Protein AF-A0A352S5P5-F1 (afdb_monomer)

Sequence (95 aa):
ACMLGGLAHKWNWRQRRQAEGKDATRPNMVTGGNVQIVWKKFLRYFDVEPRIVPLKPGNYCLTAEDLDKYVDENTICVVAIAGQTFTGEDDDIQG

Nearest PDB structures (foldseek):
  7x51-assembly1_D  TM=9.697E-01  e=8.257E-10  Bacteroides thetaiotaomicron VPI-5482
  7x4l-assembly1_E  TM=9.707E-01  e=1.416E-09  Bacteroides thetaiotaomicron VPI-5482
  7x4l-assembly1_A  TM=9.703E-01  e=1.416E-09  Bacteroides thetaiotaomicron VPI-5482
  7x4l-assembly1_C  TM=9.702E-01  e=1.620E-09  Bacteroides thetaiotaomicron VPI-5482
  7x4l-assembly1_F  TM=9.709E-01  e=2.270E-09  Bacteroides thetaiotaomicron VPI-5482

Mean predicted aligned error: 3.51 Å

Secondary structure (DSSP, 8-state)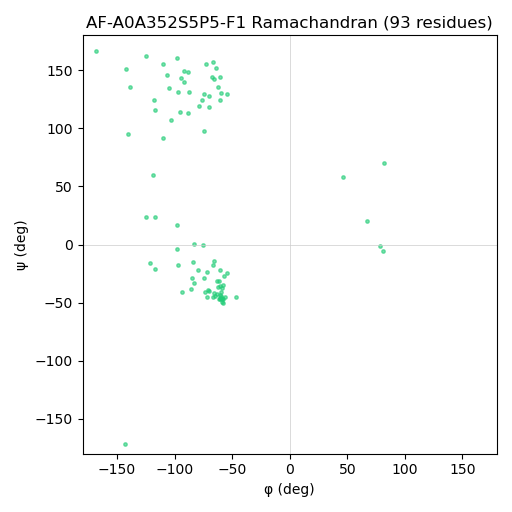:
-HHHHHHHHHHHHHHHHHHTT---S--EEEEETT--HHHHHHHHHTT-EEEEEPPBTTB-S--HHHHTTT--TTEEEEE--SS-TTT-PPP----

Radius of gyration: 13.65 Å; Cα contacts (8 Å, |Δi|>4): 133; chains: 1; bounding box: 32×24×36 Å

Structure (mmCIF, N/CA/C/O backbone):
data_AF-A0A352S5P5-F1
#
_entry.id   AF-A0A352S5P5-F1
#
loop_
_atom_site.group_PDB
_atom_site.id
_atom_site.type_symbol
_atom_site.label_atom_id
_atom_site.label_alt_id
_atom_site.label_comp_id
_atom_site.label_asym_id
_atom_site.label_entity_id
_atom_site.label_seq_id
_atom_site.pdbx_PDB_ins_code
_atom_site.Cartn_x
_atom_site.Cartn_y
_atom_site.Cartn_z
_atom_site.occupancy
_atom_site.B_iso_or_equiv
_atom_site.auth_seq_id
_atom_site.auth_comp_id
_atom_site.auth_asym_id
_atom_site.auth_atom_id
_atom_site.pdbx_PDB_model_num
ATOM 1 N N . ALA A 1 1 ? 7.169 12.012 0.884 1.00 82.25 1 ALA A N 1
ATOM 2 C CA . ALA A 1 1 ? 5.711 12.097 0.660 1.00 82.25 1 ALA A CA 1
ATOM 3 C C . ALA A 1 1 ? 5.009 10.742 0.824 1.00 82.25 1 ALA A C 1
ATOM 5 O O . ALA A 1 1 ? 4.107 10.670 1.647 1.00 82.25 1 ALA A O 1
ATOM 6 N N . CYS A 1 2 ? 5.443 9.666 0.145 1.00 92.19 2 CYS A N 1
ATOM 7 C CA . CYS A 1 2 ? 4.748 8.360 0.118 1.00 92.19 2 CYS A CA 1
ATOM 8 C C . CYS A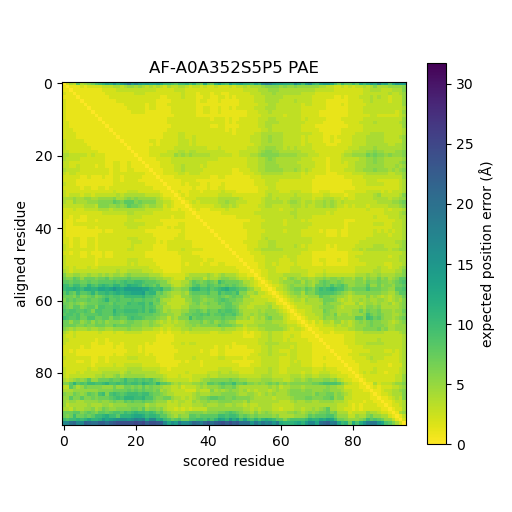 1 2 ? 4.295 7.824 1.487 1.00 92.19 2 CYS A C 1
ATOM 10 O O . CYS A 1 2 ? 3.155 7.403 1.636 1.00 92.19 2 CYS A O 1
ATOM 12 N N . MET A 1 3 ? 5.160 7.895 2.505 1.00 96.00 3 MET A N 1
ATOM 13 C CA . MET A 1 3 ? 4.843 7.371 3.840 1.00 96.00 3 MET A CA 1
ATOM 14 C C . MET A 1 3 ? 3.651 8.074 4.505 1.00 96.00 3 MET A C 1
ATOM 16 O O . MET A 1 3 ? 2.861 7.414 5.173 1.00 96.00 3 MET A O 1
ATOM 20 N N . LEU A 1 4 ? 3.490 9.387 4.303 1.00 97.56 4 LEU A N 1
ATOM 21 C CA . LEU A 1 4 ? 2.346 10.129 4.845 1.00 97.56 4 LEU A CA 1
ATOM 22 C C . LEU A 1 4 ? 1.047 9.737 4.132 1.00 97.56 4 LEU A C 1
ATOM 24 O O . LEU A 1 4 ? 0.033 9.536 4.793 1.00 97.56 4 LEU A O 1
ATOM 28 N N . GLY A 1 5 ? 1.094 9.547 2.808 1.00 97.44 5 GLY A N 1
ATOM 29 C CA . GLY A 1 5 ? -0.039 9.019 2.042 1.00 97.44 5 GLY A CA 1
ATOM 30 C C . GLY A 1 5 ? -0.438 7.613 2.499 1.00 97.44 5 GLY A C 1
ATOM 31 O O . GLY A 1 5 ? -1.604 7.362 2.791 1.00 97.44 5 GLY A O 1
ATOM 32 N N . GLY A 1 6 ? 0.537 6.715 2.670 1.00 97.38 6 GLY A N 1
ATOM 33 C CA . GLY A 1 6 ? 0.292 5.369 3.193 1.00 97.38 6 GLY A CA 1
ATOM 34 C C . GLY A 1 6 ? -0.316 5.373 4.601 1.00 97.38 6 GLY A C 1
ATOM 35 O O . GLY A 1 6 ? -1.248 4.616 4.874 1.00 97.38 6 GLY A O 1
ATOM 36 N N . LEU A 1 7 ? 0.153 6.256 5.493 1.00 98.31 7 LEU A N 1
ATOM 37 C CA . LEU A 1 7 ? -0.435 6.422 6.825 1.00 98.31 7 LEU A CA 1
ATOM 38 C C . LEU A 1 7 ? -1.884 6.909 6.749 1.00 98.31 7 LEU A C 1
ATOM 40 O O . LEU A 1 7 ? -2.729 6.372 7.463 1.00 98.31 7 LEU A O 1
ATOM 44 N N . ALA A 1 8 ? -2.188 7.874 5.878 1.00 98.38 8 ALA A N 1
ATOM 45 C CA . ALA A 1 8 ? -3.555 8.349 5.682 1.00 98.38 8 ALA A CA 1
ATOM 46 C C . ALA A 1 8 ? -4.493 7.205 5.252 1.00 98.38 8 ALA A C 1
ATOM 48 O O . ALA A 1 8 ? -5.541 7.009 5.868 1.00 98.38 8 ALA A O 1
ATOM 49 N N . HIS A 1 9 ? -4.082 6.379 4.282 1.00 98.38 9 HIS A N 1
ATOM 50 C CA . HIS A 1 9 ? -4.843 5.188 3.881 1.00 98.38 9 HIS A CA 1
ATOM 51 C C . HIS A 1 9 ? -5.023 4.190 5.031 1.00 98.38 9 HIS A C 1
ATOM 53 O O . HIS A 1 9 ? -6.142 3.734 5.273 1.00 98.38 9 HIS A O 1
ATOM 59 N N . LYS A 1 10 ? -3.956 3.894 5.787 1.00 98.38 10 LYS A N 1
ATOM 60 C CA . LYS A 1 10 ? -4.011 2.976 6.937 1.00 98.38 10 LYS A CA 1
ATOM 61 C C . LYS A 1 10 ? -5.016 3.445 7.992 1.00 98.38 10 LYS A C 1
ATOM 63 O O . LYS A 1 10 ? -5.811 2.644 8.484 1.00 98.38 10 LYS A O 1
ATOM 68 N N . TRP A 1 11 ? -4.990 4.729 8.346 1.00 98.38 11 TRP A N 1
ATOM 69 C CA . TRP A 1 11 ? -5.883 5.288 9.362 1.00 98.38 11 TRP A CA 1
ATOM 70 C C . TRP A 1 11 ? -7.332 5.382 8.888 1.00 98.38 11 TRP A C 1
ATOM 72 O O . TRP A 1 11 ? -8.236 5.069 9.662 1.00 98.38 11 TRP A O 1
ATOM 82 N N . ASN A 1 12 ? -7.571 5.747 7.628 1.00 98.38 12 ASN A N 1
ATOM 83 C CA . ASN A 1 12 ? -8.920 5.781 7.059 1.00 98.38 12 ASN A CA 1
ATOM 84 C C . ASN A 1 12 ? -9.538 4.377 6.988 1.00 98.38 12 ASN A C 1
ATOM 86 O O . ASN A 1 12 ? -10.679 4.184 7.409 1.00 98.38 12 ASN A O 1
ATOM 90 N N . TRP A 1 13 ? -8.771 3.380 6.533 1.00 98.56 13 TRP A N 1
ATOM 91 C CA . TRP A 1 13 ? -9.201 1.980 6.539 1.00 98.56 13 TRP A CA 1
ATOM 92 C C . TRP A 1 13 ? -9.530 1.496 7.957 1.00 98.56 13 TRP A C 1
ATOM 94 O O . TRP A 1 13 ? -10.593 0.917 8.177 1.00 98.56 13 TRP A O 1
ATOM 104 N N . ARG A 1 14 ? -8.660 1.784 8.935 1.00 98.50 14 ARG A N 1
ATOM 105 C CA . ARG A 1 14 ? -8.857 1.367 10.330 1.00 98.50 14 ARG A CA 1
ATOM 106 C C . ARG A 1 14 ? -10.135 1.956 10.925 1.00 98.50 14 ARG A C 1
ATOM 108 O O . ARG A 1 14 ? -10.907 1.213 11.521 1.00 98.50 14 ARG A O 1
ATOM 115 N N . GLN A 1 15 ? -10.370 3.255 10.736 1.00 98.50 15 GLN A N 1
ATOM 116 C CA . GLN A 1 15 ? -11.584 3.923 11.217 1.00 98.50 15 GLN A CA 1
ATOM 117 C C . GLN A 1 15 ? -12.845 3.307 10.603 1.00 98.50 15 GLN A C 1
ATOM 119 O O . GLN A 1 15 ? -13.787 3.002 11.330 1.00 98.50 15 GLN A O 1
ATOM 124 N N . ARG A 1 16 ? -12.840 3.044 9.288 1.00 98.31 16 ARG A N 1
ATOM 125 C CA . ARG A 1 16 ? -13.953 2.371 8.603 1.00 98.31 16 ARG A CA 1
ATOM 126 C C . ARG A 1 16 ? -14.224 0.981 9.187 1.00 98.31 16 ARG A C 1
ATOM 128 O O . ARG A 1 16 ? -15.357 0.678 9.540 1.00 98.31 16 ARG A O 1
ATOM 135 N N . ARG A 1 17 ? -13.186 0.154 9.350 1.00 98.25 17 ARG A N 1
ATOM 136 C CA . ARG A 1 17 ? -13.313 -1.200 9.923 1.00 98.25 17 ARG A CA 1
ATOM 137 C C . ARG A 1 17 ? -13.861 -1.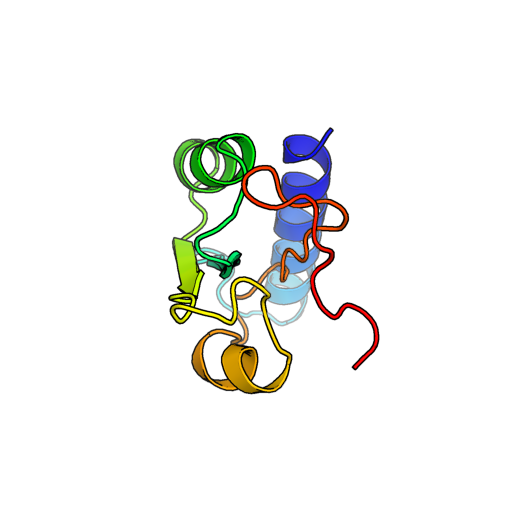173 11.348 1.00 98.25 17 ARG A C 1
ATOM 139 O O . ARG A 1 17 ? -14.752 -1.954 11.662 1.00 98.25 17 ARG A O 1
ATOM 146 N N . GLN A 1 18 ? -13.372 -0.255 12.181 1.00 98.19 18 GLN A N 1
ATOM 147 C CA . GLN A 1 18 ? -13.835 -0.087 13.560 1.00 98.19 18 GLN A CA 1
ATOM 148 C C . GLN A 1 18 ? -15.293 0.379 13.631 1.00 98.19 18 GLN A C 1
ATOM 150 O O . GLN A 1 18 ? -16.051 -0.150 14.439 1.00 98.19 18 GLN A O 1
ATOM 155 N N . ALA A 1 19 ? -15.705 1.312 12.767 1.00 98.38 19 ALA A N 1
ATOM 156 C CA . ALA A 1 19 ? -17.097 1.757 12.679 1.00 98.38 19 ALA A CA 1
ATOM 157 C C . ALA A 1 19 ? -18.051 0.624 12.256 1.00 98.38 19 ALA A C 1
ATOM 159 O O . ALA A 1 19 ? -19.192 0.574 12.703 1.00 98.38 19 ALA A O 1
ATOM 160 N N . GLU A 1 20 ? -17.569 -0.316 11.440 1.00 97.94 20 GLU A N 1
ATOM 161 C CA . GLU A 1 20 ? -18.298 -1.524 11.034 1.00 97.94 20 GLU A CA 1
ATOM 162 C C . GLU A 1 20 ? -18.205 -2.674 12.060 1.00 97.94 20 GLU A C 1
ATOM 164 O O . GLU A 1 20 ? -18.739 -3.755 11.811 1.00 97.94 20 GLU A O 1
ATOM 169 N N . GLY A 1 21 ? -17.505 -2.489 13.187 1.00 98.19 21 GLY A N 1
ATOM 170 C CA . GLY A 1 21 ? -17.290 -3.536 14.194 1.00 98.19 21 GLY A CA 1
ATOM 171 C C . GLY A 1 21 ? -16.416 -4.704 13.715 1.00 98.19 21 GLY A C 1
ATOM 172 O O . GLY A 1 21 ? -16.485 -5.795 14.280 1.00 98.19 21 GLY A O 1
ATOM 173 N N . LYS A 1 22 ? -15.612 -4.506 12.665 1.00 97.88 22 LYS A N 1
ATOM 174 C CA . LYS A 1 22 ? -14.753 -5.532 12.057 1.00 97.88 22 LYS A CA 1
ATOM 175 C C . LYS A 1 22 ? -13.313 -5.441 12.565 1.00 97.88 22 LYS A C 1
ATOM 177 O O . LYS A 1 22 ? -12.860 -4.394 13.027 1.00 97.88 22 LYS A O 1
ATOM 182 N N . ASP A 1 23 ? -12.559 -6.531 12.410 1.00 97.81 23 ASP A N 1
ATOM 183 C CA . ASP A 1 23 ? -11.130 -6.558 12.741 1.00 97.81 23 ASP A CA 1
ATOM 184 C C . ASP A 1 23 ? -10.344 -5.516 11.924 1.00 97.81 23 ASP A C 1
ATOM 186 O O . ASP A 1 23 ? -10.474 -5.444 10.702 1.00 97.81 23 ASP A O 1
ATOM 190 N N . ALA A 1 24 ? -9.519 -4.717 12.601 1.00 97.56 24 ALA A N 1
ATOM 191 C CA . ALA A 1 24 ? -8.720 -3.637 12.018 1.00 97.56 24 ALA A CA 1
ATOM 192 C C . ALA A 1 24 ? -7.216 -3.781 12.329 1.00 97.56 24 ALA A C 1
ATOM 194 O O . ALA A 1 24 ? -6.469 -2.791 12.350 1.00 97.56 24 ALA A O 1
ATOM 195 N N . THR A 1 25 ? -6.771 -5.008 12.622 1.00 97.62 25 THR A N 1
ATOM 196 C CA . THR A 1 25 ? -5.396 -5.303 13.052 1.00 97.62 25 THR A CA 1
ATOM 197 C C . THR A 1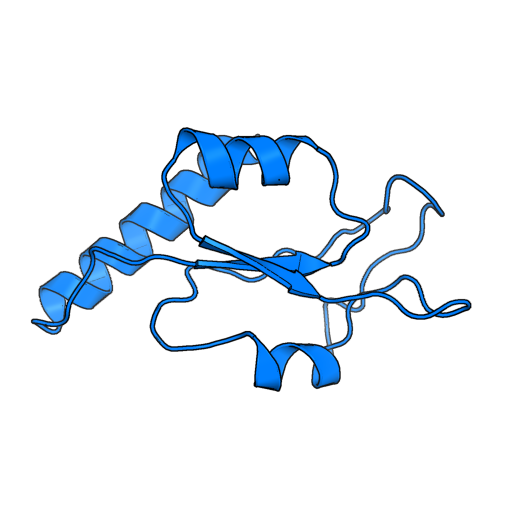 25 ? -4.475 -5.767 11.923 1.00 97.62 25 THR A C 1
ATOM 199 O O . THR A 1 25 ? -3.260 -5.654 12.069 1.00 97.62 25 THR A O 1
ATOM 202 N N . ARG A 1 26 ? -5.022 -6.211 10.782 1.00 97.88 26 ARG A N 1
ATOM 203 C CA . ARG A 1 26 ? -4.262 -6.855 9.693 1.00 97.88 26 ARG A CA 1
ATOM 204 C C . ARG A 1 26 ? -4.313 -6.103 8.351 1.00 97.88 26 ARG A C 1
ATOM 206 O O . ARG A 1 26 ? -4.792 -6.670 7.377 1.00 97.88 26 ARG A O 1
ATOM 213 N N . PRO A 1 27 ? -3.858 -4.841 8.258 1.00 98.56 27 PRO A N 1
ATOM 214 C CA . PRO A 1 27 ? -3.861 -4.112 6.990 1.00 98.56 27 PRO A CA 1
ATOM 215 C C . PRO A 1 27 ? -2.878 -4.721 5.979 1.00 98.56 27 PRO A C 1
ATOM 217 O O . PRO A 1 27 ? -1.764 -5.096 6.350 1.00 98.56 27 PRO A O 1
ATOM 220 N N . ASN A 1 28 ? -3.241 -4.710 4.696 1.00 98.56 28 ASN A N 1
ATOM 221 C CA . ASN A 1 28 ? -2.333 -5.001 3.583 1.00 98.56 28 ASN A CA 1
ATOM 222 C C . ASN A 1 28 ? -2.320 -3.863 2.549 1.00 98.56 28 ASN A C 1
ATOM 224 O O . ASN A 1 28 ? -3.208 -3.010 2.533 1.00 98.56 28 ASN A O 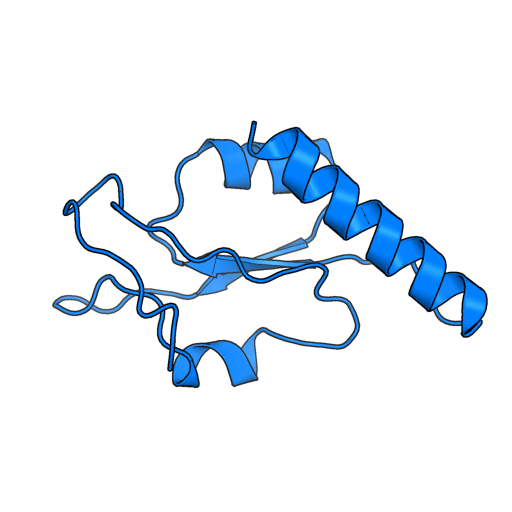1
ATOM 228 N N . MET A 1 29 ? -1.297 -3.837 1.698 1.00 98.19 29 MET A N 1
ATOM 229 C CA . MET A 1 29 ? -1.196 -2.912 0.565 1.00 98.19 29 MET A CA 1
ATOM 230 C C . MET A 1 29 ? -0.644 -3.657 -0.649 1.00 98.19 29 MET A C 1
ATOM 232 O O . MET A 1 29 ? 0.329 -4.410 -0.533 1.00 98.19 29 MET A O 1
ATOM 236 N N . VAL A 1 30 ? -1.268 -3.417 -1.803 1.00 96.81 30 VAL A N 1
ATOM 237 C CA . VAL A 1 30 ? -0.927 -4.068 -3.072 1.00 96.81 30 VAL A CA 1
ATOM 238 C C . VAL A 1 30 ? -0.009 -3.166 -3.892 1.00 96.81 30 VAL A C 1
ATOM 240 O O . VAL A 1 30 ? -0.283 -1.977 -4.057 1.00 96.81 30 VAL A O 1
ATOM 243 N N . THR A 1 31 ? 1.089 -3.725 -4.401 1.00 95.19 31 THR A N 1
ATOM 244 C CA . THR A 1 31 ? 2.082 -3.010 -5.220 1.00 95.19 31 THR A CA 1
ATOM 245 C C . THR A 1 31 ? 2.612 -3.908 -6.336 1.00 95.19 31 THR A C 1
ATOM 247 O O . THR A 1 31 ? 2.768 -5.109 -6.116 1.00 95.19 31 THR A O 1
ATOM 250 N N . GLY A 1 32 ? 3.021 -3.342 -7.472 1.00 92.31 32 GLY A N 1
ATOM 251 C CA . GLY A 1 32 ? 3.839 -4.061 -8.454 1.00 92.31 32 GLY A CA 1
ATOM 252 C C . GLY A 1 32 ? 5.249 -4.391 -7.936 1.00 92.31 32 GLY A C 1
ATOM 253 O O . GLY A 1 32 ? 5.785 -3.742 -7.031 1.00 92.31 32 GLY A O 1
ATOM 254 N N . GLY A 1 33 ? 5.890 -5.408 -8.519 1.00 89.12 33 GLY A N 1
ATOM 255 C CA . GLY A 1 33 ? 7.289 -5.757 -8.225 1.00 89.12 33 GLY A CA 1
ATOM 256 C C . GLY A 1 33 ? 8.302 -4.642 -8.538 1.00 89.12 33 GLY A C 1
ATOM 257 O O . GLY A 1 33 ? 9.383 -4.610 -7.943 1.00 89.12 33 GLY A O 1
ATOM 258 N N . ASN A 1 34 ? 7.926 -3.705 -9.410 1.00 87.06 34 ASN A N 1
ATOM 259 C CA . ASN A 1 34 ? 8.668 -2.510 -9.824 1.00 87.06 34 ASN A CA 1
ATOM 260 C C . ASN A 1 34 ? 8.669 -1.376 -8.781 1.00 87.06 34 ASN A C 1
ATOM 262 O O . ASN A 1 34 ? 9.278 -0.329 -9.005 1.00 87.06 34 ASN A O 1
ATOM 266 N N . VAL A 1 35 ? 8.013 -1.560 -7.632 1.00 91.44 35 VAL A N 1
ATOM 267 C CA . VAL A 1 35 ? 7.835 -0.487 -6.658 1.00 91.44 35 VAL A CA 1
ATOM 268 C C . VAL A 1 35 ? 9.142 0.053 -6.069 1.00 91.44 35 VAL A C 1
ATOM 270 O O . VAL A 1 35 ? 10.030 -0.692 -5.637 1.00 91.44 35 VAL A O 1
ATOM 273 N N . GLN A 1 36 ? 9.237 1.385 -5.985 1.00 94.44 36 GLN A N 1
ATOM 274 C CA . GLN A 1 36 ? 10.366 2.078 -5.364 1.00 94.44 36 GLN A CA 1
ATOM 275 C C . GLN A 1 36 ? 10.504 1.689 -3.878 1.00 94.44 36 GLN A C 1
ATOM 277 O O . GLN A 1 36 ? 9.519 1.483 -3.161 1.00 94.44 36 GLN A O 1
ATOM 282 N N . ILE A 1 37 ? 11.747 1.599 -3.390 1.00 95.31 37 ILE A N 1
ATOM 283 C CA . ILE A 1 37 ? 12.095 1.044 -2.067 1.00 95.31 37 ILE A CA 1
ATOM 284 C C . ILE A 1 37 ? 11.363 1.689 -0.872 1.00 95.31 37 ILE A C 1
ATOM 286 O O . ILE A 1 37 ? 11.205 1.051 0.168 1.00 95.31 37 ILE A O 1
ATOM 290 N N . VAL A 1 38 ? 10.897 2.934 -0.993 1.00 96.44 38 VAL A N 1
ATOM 291 C CA . VAL A 1 38 ? 10.143 3.664 0.035 1.00 96.44 38 VAL A CA 1
ATOM 292 C C . VAL A 1 38 ? 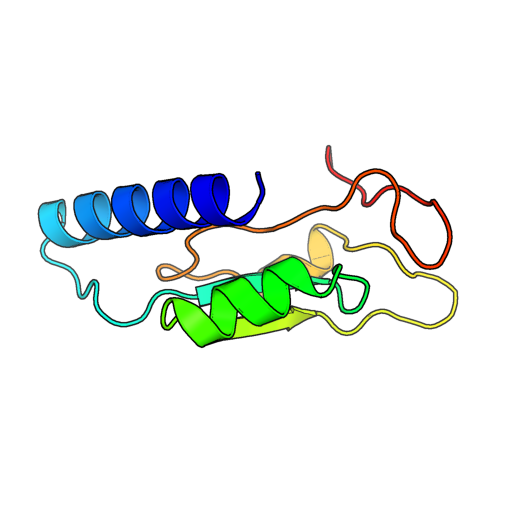8.875 2.923 0.443 1.00 96.44 38 VAL A C 1
ATOM 294 O O . VAL A 1 38 ? 8.538 2.923 1.624 1.00 96.44 38 VAL A O 1
ATOM 297 N N . TRP A 1 39 ? 8.215 2.236 -0.489 1.00 96.50 39 TRP A N 1
ATOM 298 C CA . TRP A 1 39 ? 7.009 1.471 -0.193 1.00 96.50 39 TRP A CA 1
ATOM 299 C C . TRP A 1 39 ? 7.345 0.194 0.573 1.00 96.50 39 TRP A C 1
ATOM 301 O O . TRP A 1 39 ? 6.725 -0.080 1.591 1.00 96.50 39 TRP A O 1
ATOM 311 N N . LYS A 1 40 ? 8.428 -0.507 0.217 1.00 94.88 40 LYS A N 1
ATOM 312 C CA . LYS A 1 40 ? 8.930 -1.647 1.012 1.00 94.88 40 LYS A CA 1
ATOM 313 C C . LYS A 1 40 ? 9.315 -1.229 2.437 1.00 94.88 40 LYS A C 1
ATOM 315 O O . LYS A 1 40 ? 9.090 -1.982 3.383 1.00 94.88 40 LYS A O 1
ATOM 320 N N . LYS A 1 41 ? 9.866 -0.019 2.606 1.00 97.69 41 LYS A N 1
ATOM 321 C CA . LYS A 1 41 ? 10.123 0.575 3.929 1.00 97.69 41 LYS A CA 1
ATOM 322 C C . LYS A 1 41 ? 8.822 0.879 4.669 1.00 97.69 41 LYS A C 1
ATOM 324 O O . LYS A 1 41 ? 8.724 0.537 5.838 1.00 97.69 41 LYS A O 1
ATOM 329 N N . PHE A 1 42 ? 7.828 1.466 4.002 1.00 98.31 42 PHE A N 1
ATOM 330 C CA . PHE A 1 42 ? 6.519 1.733 4.598 1.00 98.31 42 PHE A CA 1
ATOM 331 C C . PHE A 1 42 ? 5.857 0.447 5.117 1.00 98.31 42 PHE A C 1
ATOM 333 O O . PHE A 1 42 ? 5.484 0.389 6.285 1.00 98.31 42 PHE A O 1
ATOM 340 N N . LEU A 1 43 ? 5.796 -0.595 4.281 1.00 97.62 43 LEU A N 1
ATOM 341 C CA . LEU A 1 43 ? 5.204 -1.894 4.624 1.00 97.62 43 LEU A CA 1
ATOM 342 C C . LEU A 1 43 ? 5.857 -2.490 5.879 1.00 97.62 43 LEU A C 1
ATOM 344 O O . LEU A 1 43 ? 5.172 -2.914 6.805 1.00 97.62 43 LEU A O 1
ATOM 348 N N . ARG A 1 44 ? 7.195 -2.439 5.946 1.00 97.50 44 ARG A N 1
ATOM 349 C CA . ARG A 1 44 ? 7.964 -2.943 7.090 1.00 97.50 44 ARG A CA 1
ATOM 350 C C . ARG A 1 44 ? 7.839 -2.078 8.347 1.00 97.50 44 ARG A C 1
ATOM 352 O O . ARG A 1 44 ? 7.737 -2.629 9.431 1.00 97.50 44 ARG A O 1
ATOM 359 N N . TYR A 1 45 ? 7.935 -0.755 8.237 1.00 98.00 45 TYR A N 1
ATOM 360 C CA . TYR A 1 45 ? 8.010 0.128 9.412 1.00 98.00 45 TYR A CA 1
ATOM 361 C C . TYR A 1 45 ? 6.654 0.393 10.055 1.00 98.00 45 TYR A C 1
ATOM 363 O O . TYR A 1 45 ? 6.601 0.780 11.218 1.00 98.00 45 TYR A O 1
ATOM 371 N N . PHE A 1 46 ? 5.573 0.217 9.300 1.00 97.88 46 PHE A N 1
ATOM 372 C CA . PHE A 1 46 ? 4.223 0.492 9.765 1.00 97.88 46 PHE A CA 1
ATOM 373 C C . PHE A 1 46 ? 3.352 -0.761 9.797 1.00 97.88 46 PHE A C 1
ATOM 375 O O . PHE A 1 46 ? 2.138 -0.609 9.728 1.00 97.88 46 PHE A O 1
ATOM 382 N N . ASP A 1 47 ? 3.920 -1.965 9.899 1.00 97.69 47 ASP A N 1
ATOM 383 C CA . ASP A 1 47 ? 3.175 -3.227 10.040 1.00 97.69 47 ASP A CA 1
ATOM 384 C C . ASP A 1 47 ? 2.004 -3.342 9.048 1.00 97.69 47 ASP A C 1
ATOM 386 O O . ASP A 1 47 ? 0.835 -3.421 9.436 1.00 97.69 47 ASP A O 1
ATOM 390 N N . VAL A 1 48 ? 2.315 -3.249 7.754 1.00 98.50 48 VAL A N 1
ATOM 391 C CA . VAL A 1 48 ? 1.356 -3.463 6.664 1.00 98.50 48 VAL A CA 1
ATOM 392 C C . VAL A 1 48 ? 1.841 -4.646 5.841 1.00 98.50 48 VAL A C 1
ATOM 394 O O . VAL A 1 48 ? 2.973 -4.651 5.357 1.00 98.50 48 VAL A O 1
ATOM 397 N N . GLU A 1 49 ? 0.986 -5.655 5.688 1.00 98.38 49 GLU A N 1
ATOM 398 C CA . GLU A 1 49 ? 1.304 -6.864 4.933 1.00 98.38 49 GLU A CA 1
ATOM 399 C C . GLU A 1 49 ? 1.619 -6.505 3.466 1.00 98.38 49 GLU A C 1
ATOM 401 O O . GLU A 1 49 ? 0.799 -5.862 2.796 1.00 98.38 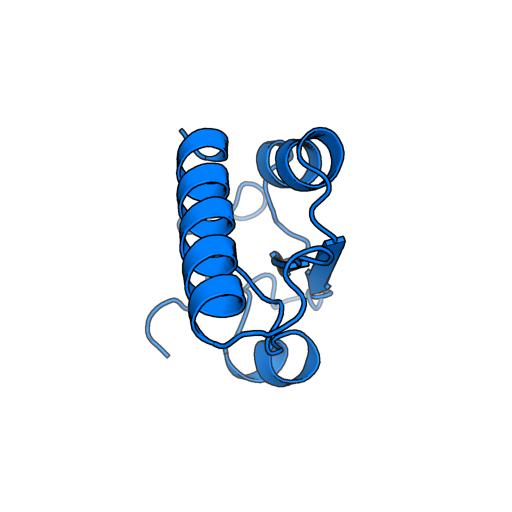49 GLU A O 1
ATOM 406 N N . PRO A 1 50 ? 2.800 -6.892 2.950 1.00 97.50 50 PRO A N 1
ATOM 407 C CA . PRO A 1 50 ? 3.179 -6.622 1.573 1.00 97.50 50 PRO A CA 1
ATOM 408 C C . PRO A 1 50 ? 2.498 -7.607 0.613 1.00 97.50 50 PRO A C 1
ATOM 410 O O . PRO A 1 50 ? 2.783 -8.803 0.653 1.00 97.50 50 PRO A O 1
ATOM 413 N N . ARG A 1 51 ? 1.679 -7.105 -0.317 1.00 96.69 51 ARG A N 1
ATOM 414 C CA . ARG A 1 51 ? 1.133 -7.895 -1.433 1.00 96.69 51 ARG A CA 1
ATOM 415 C C . ARG A 1 51 ? 1.763 -7.454 -2.744 1.00 96.69 51 ARG A C 1
ATOM 417 O O . ARG A 1 51 ? 1.322 -6.503 -3.381 1.00 96.69 51 ARG A O 1
ATOM 424 N N . ILE A 1 52 ? 2.856 -8.123 -3.101 1.00 93.50 52 ILE A N 1
ATOM 425 C CA . ILE A 1 52 ? 3.674 -7.762 -4.260 1.00 93.50 52 ILE A CA 1
ATOM 426 C C . ILE A 1 52 ? 3.243 -8.601 -5.461 1.00 93.50 52 ILE A C 1
ATOM 428 O O . ILE A 1 52 ? 3.434 -9.818 -5.469 1.00 93.50 52 ILE A O 1
ATOM 432 N N . VAL A 1 53 ? 2.693 -7.940 -6.475 1.00 92.12 53 VAL A N 1
ATOM 433 C CA . VAL A 1 53 ? 2.281 -8.570 -7.728 1.00 92.12 53 VAL A CA 1
ATOM 434 C C . VAL A 1 53 ? 3.524 -8.849 -8.585 1.00 92.12 53 VAL A C 1
ATOM 436 O O . VAL A 1 53 ? 4.312 -7.928 -8.838 1.00 92.12 53 VAL A O 1
ATOM 439 N N . PRO A 1 54 ? 3.753 -10.106 -9.009 1.00 88.62 54 PRO A N 1
ATOM 440 C CA . PRO A 1 54 ? 4.868 -10.445 -9.879 1.00 88.62 54 PRO A CA 1
ATOM 441 C C . PRO A 1 54 ? 4.632 -9.870 -11.277 1.00 88.62 54 PRO A C 1
ATOM 443 O O . PRO A 1 54 ? 3.600 -10.115 -11.894 1.00 88.62 54 PRO A O 1
ATOM 446 N N . LEU A 1 55 ? 5.618 -9.136 -11.786 1.00 84.38 55 LEU A N 1
ATOM 447 C CA . LEU A 1 55 ? 5.583 -8.567 -13.131 1.00 84.38 55 LEU A CA 1
ATOM 448 C C . LEU A 1 55 ? 6.147 -9.563 -14.147 1.00 84.38 55 LEU A C 1
ATOM 450 O O . LEU A 1 55 ? 7.032 -10.362 -13.822 1.00 84.38 55 LEU A O 1
ATOM 454 N N . LYS A 1 56 ? 5.641 -9.520 -15.381 1.00 83.12 56 LYS A N 1
ATOM 455 C CA . LYS A 1 56 ? 6.027 -10.458 -16.441 1.00 83.12 56 LYS A CA 1
ATOM 456 C C . LYS A 1 56 ? 7.150 -9.853 -17.291 1.00 83.12 56 LYS A C 1
ATOM 458 O O . LYS A 1 56 ? 7.134 -8.658 -17.570 1.00 83.12 56 LYS A O 1
ATOM 463 N N . PRO A 1 57 ? 8.127 -10.643 -17.761 1.00 81.12 57 PRO A N 1
ATOM 464 C CA . PRO A 1 57 ? 9.071 -10.156 -18.763 1.00 81.12 57 PRO A CA 1
ATOM 465 C C . PRO A 1 57 ? 8.330 -9.598 -19.987 1.00 81.12 57 PRO A C 1
ATOM 467 O O . PRO A 1 57 ? 7.439 -10.258 -20.517 1.00 81.12 57 PRO A O 1
ATOM 470 N N . GLY A 1 58 ? 8.677 -8.382 -20.412 1.00 81.19 58 GLY A N 1
ATOM 471 C CA . GLY A 1 58 ? 8.001 -7.686 -21.513 1.00 81.19 58 GLY A CA 1
ATOM 472 C C . GLY A 1 58 ? 6.691 -6.977 -21.142 1.00 81.19 58 GLY A C 1
ATOM 473 O O . GLY A 1 58 ? 6.155 -6.267 -21.983 1.00 81.19 58 GLY A O 1
ATOM 474 N N . ASN A 1 59 ? 6.196 -7.127 -19.908 1.00 80.12 59 ASN A N 1
ATOM 475 C CA . ASN A 1 59 ? 5.129 -6.300 -19.342 1.00 80.12 59 ASN A CA 1
ATOM 476 C C . ASN A 1 59 ? 5.435 -6.001 -17.864 1.00 80.12 59 ASN A C 1
AT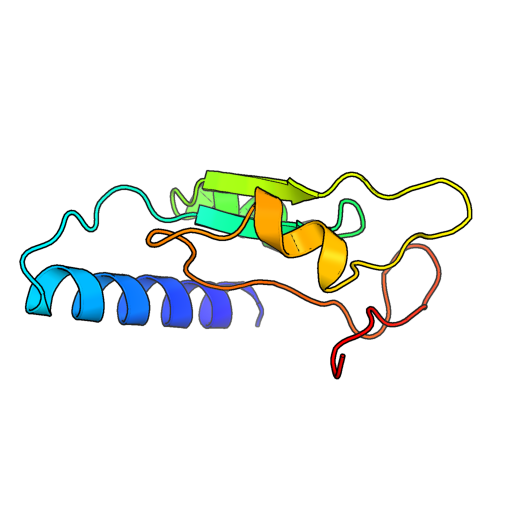OM 478 O O . ASN A 1 59 ? 5.145 -6.798 -16.964 1.00 80.12 59 ASN A O 1
ATOM 482 N N . TYR A 1 60 ? 6.051 -4.842 -17.639 1.00 81.56 60 TYR A N 1
ATOM 483 C CA . TYR A 1 60 ? 6.510 -4.389 -16.327 1.00 81.56 60 TYR A CA 1
ATOM 484 C C . TYR A 1 60 ? 5.537 -3.419 -15.651 1.00 81.56 60 TYR A C 1
ATOM 486 O O . TYR A 1 60 ? 5.934 -2.737 -14.706 1.00 81.56 60 TYR A O 1
ATOM 494 N N . CYS A 1 61 ? 4.293 -3.356 -16.123 1.00 82.75 61 CYS A N 1
ATOM 495 C CA . CYS A 1 61 ? 3.250 -2.510 -15.560 1.00 82.75 61 CYS A CA 1
ATOM 496 C C . CYS A 1 61 ? 2.235 -3.354 -14.788 1.00 82.75 61 CYS A C 1
ATOM 498 O O . CYS A 1 61 ? 1.946 -4.500 -15.140 1.00 82.75 61 CYS A O 1
ATOM 500 N N . LEU A 1 62 ? 1.699 -2.783 -13.715 1.00 83.31 62 LEU A N 1
ATOM 501 C CA . LEU A 1 62 ? 0.582 -3.365 -12.981 1.00 83.31 62 LEU A CA 1
ATOM 502 C C . LEU A 1 62 ? -0.710 -3.178 -13.790 1.00 83.31 62 LEU A C 1
ATOM 504 O O . LEU A 1 62 ? -1.005 -2.061 -14.208 1.00 83.31 62 LEU A O 1
ATOM 508 N N . THR A 1 63 ? -1.481 -4.249 -13.992 1.00 80.50 63 THR A N 1
ATOM 509 C CA . THR A 1 63 ? -2.779 -4.189 -14.686 1.00 80.50 63 THR A CA 1
ATOM 510 C C . THR A 1 63 ? -3.937 -4.423 -13.721 1.00 80.50 63 THR A C 1
ATOM 512 O O . THR A 1 63 ? -3.768 -5.087 -12.695 1.00 80.50 63 THR A O 1
ATOM 515 N N . ALA A 1 64 ? -5.127 -3.914 -14.051 1.00 78.69 64 ALA A N 1
ATOM 516 C CA . ALA A 1 64 ? -6.330 -4.125 -13.245 1.00 78.69 64 ALA A CA 1
ATOM 517 C C . ALA A 1 64 ? -6.678 -5.619 -13.082 1.00 78.69 64 ALA A C 1
ATOM 519 O O . ALA A 1 64 ? -7.047 -6.045 -11.990 1.00 78.69 64 ALA A O 1
ATOM 520 N N . GLU A 1 65 ? -6.480 -6.427 -14.128 1.00 80.25 65 GLU A N 1
ATOM 521 C CA . GLU A 1 65 ? -6.734 -7.877 -14.114 1.00 80.25 65 GLU A CA 1
ATOM 522 C C . GLU A 1 65 ? -5.863 -8.625 -13.096 1.00 80.25 65 GLU A C 1
ATOM 524 O O . GLU A 1 65 ? -6.280 -9.633 -12.518 1.00 80.25 65 GLU A O 1
ATOM 529 N N . ASP A 1 66 ? -4.645 -8.139 -12.848 1.00 78.19 66 ASP A N 1
ATOM 530 C CA . ASP A 1 66 ? -3.760 -8.758 -11.869 1.00 78.19 66 ASP A CA 1
ATOM 531 C C . ASP A 1 66 ? -4.241 -8.512 -10.428 1.00 78.19 66 ASP A C 1
ATOM 533 O O . ASP A 1 66 ? -3.912 -9.303 -9.544 1.00 78.19 66 ASP A O 1
ATOM 537 N N . LEU A 1 67 ? -5.029 -7.458 -10.172 1.00 85.56 67 LEU A N 1
ATOM 538 C CA . LEU A 1 67 ? -5.395 -7.007 -8.822 1.00 85.56 67 LEU A CA 1
ATOM 539 C C . LEU A 1 67 ? -6.432 -7.887 -8.124 1.00 85.56 67 LEU A C 1
ATOM 541 O O . LEU A 1 67 ? -6.383 -7.997 -6.896 1.00 85.56 67 LEU A O 1
ATOM 545 N N . ASP A 1 68 ? -7.314 -8.554 -8.869 1.00 86.19 68 ASP A N 1
ATOM 546 C CA . ASP A 1 68 ? -8.424 -9.345 -8.312 1.00 86.19 68 ASP A CA 1
ATOM 547 C C . ASP A 1 68 ? -7.959 -10.436 -7.334 1.00 86.19 68 ASP A C 1
ATOM 549 O O . ASP A 1 68 ? -8.679 -10.818 -6.414 1.00 86.19 68 ASP A O 1
ATOM 553 N N . LYS A 1 69 ? -6.726 -10.934 -7.497 1.00 89.50 69 LYS A N 1
ATOM 554 C CA . LYS A 1 69 ? -6.138 -11.967 -6.625 1.00 89.50 69 LYS A CA 1
ATOM 555 C C . LYS A 1 69 ? -5.498 -11.414 -5.352 1.00 89.50 69 LYS A C 1
ATOM 557 O O . LYS A 1 69 ? -5.174 -12.192 -4.456 1.00 89.50 69 LYS A O 1
ATOM 562 N N . TYR A 1 70 ? -5.253 -10.108 -5.290 1.00 94.12 70 TYR A N 1
ATOM 563 C CA . TYR A 1 70 ? -4.466 -9.477 -4.228 1.00 94.12 70 TYR A CA 1
ATOM 564 C C . TYR A 1 70 ? -5.266 -8.481 -3.394 1.00 94.12 70 TYR A C 1
ATOM 566 O O . TYR A 1 70 ? -4.858 -8.195 -2.267 1.00 94.12 70 TYR A O 1
ATOM 574 N N . VAL A 1 71 ? -6.378 -7.959 -3.910 1.00 96.31 71 VAL A N 1
ATOM 575 C CA . VAL A 1 71 ? -7.242 -7.021 -3.188 1.00 96.31 71 VAL A CA 1
ATOM 576 C C . VAL A 1 71 ? -8.269 -7.780 -2.349 1.00 96.31 71 VAL A C 1
ATOM 578 O O . VAL A 1 71 ? -8.951 -8.674 -2.838 1.00 96.31 71 VAL A O 1
ATOM 581 N N . ASP A 1 72 ? -8.397 -7.404 -1.078 1.00 96.56 72 ASP A N 1
ATOM 582 C CA . ASP A 1 72 ? -9.433 -7.901 -0.170 1.00 96.56 72 ASP A CA 1
ATOM 583 C C . ASP A 1 72 ? -9.942 -6.798 0.778 1.00 96.56 72 ASP A C 1
ATOM 585 O O . ASP A 1 72 ? -9.607 -5.617 0.650 1.00 96.56 72 ASP A O 1
ATOM 589 N N . GLU A 1 73 ? -10.756 -7.166 1.770 1.00 97.12 73 GLU A N 1
ATOM 590 C CA . GLU A 1 73 ? -11.334 -6.227 2.733 1.00 97.12 73 GLU A CA 1
ATOM 591 C C . GLU A 1 73 ? -10.310 -5.547 3.664 1.00 97.12 73 GLU A C 1
ATOM 593 O O . GLU A 1 73 ? -10.630 -4.557 4.341 1.00 97.12 73 GLU A O 1
ATOM 598 N N . ASN A 1 74 ? -9.087 -6.071 3.717 1.00 98.19 74 ASN A N 1
ATOM 599 C CA . ASN A 1 74 ? -7.981 -5.550 4.507 1.00 98.19 74 ASN A CA 1
ATOM 600 C C . ASN A 1 74 ? -7.015 -4.683 3.680 1.00 98.19 74 ASN A C 1
ATOM 602 O O . ASN A 1 74 ? -6.091 -4.087 4.244 1.00 98.19 74 ASN A O 1
ATOM 606 N N . THR A 1 75 ? -7.232 -4.572 2.366 1.00 98.19 75 THR A N 1
ATOM 607 C CA . THR A 1 75 ? -6.427 -3.725 1.485 1.00 98.19 75 THR A CA 1
ATOM 608 C C . THR A 1 75 ? -6.693 -2.248 1.759 1.00 98.19 75 THR A C 1
ATOM 610 O O . THR A 1 75 ? -7.806 -1.742 1.592 1.00 98.19 75 THR A O 1
ATOM 613 N N . ILE A 1 76 ? -5.650 -1.529 2.181 1.00 98.38 76 ILE A N 1
ATOM 614 C CA . ILE A 1 76 ? -5.743 -0.098 2.507 1.00 98.38 76 ILE A CA 1
ATOM 615 C C . ILE A 1 76 ? -5.625 0.785 1.260 1.00 98.38 76 ILE A C 1
ATOM 617 O O . ILE A 1 76 ? -6.238 1.852 1.210 1.00 98.38 76 ILE A O 1
ATOM 621 N N . CYS A 1 77 ? -4.841 0.344 0.272 1.00 96.62 77 CYS A N 1
ATOM 622 C CA . CYS A 1 77 ? -4.771 0.903 -1.075 1.00 96.62 77 CYS A CA 1
ATOM 623 C C . CYS A 1 77 ? -3.994 -0.022 -2.031 1.00 96.62 77 CYS A C 1
ATOM 625 O O . CYS A 1 77 ? -3.282 -0.939 -1.604 1.00 96.62 77 CYS A O 1
ATOM 627 N N . VAL A 1 78 ? -4.120 0.280 -3.323 1.00 95.62 78 VAL A N 1
ATOM 628 C CA . VAL A 1 78 ? -3.255 -0.203 -4.403 1.00 95.62 78 VAL A CA 1
ATOM 629 C C . VAL A 1 78 ? -2.338 0.950 -4.809 1.00 95.62 78 VAL A C 1
ATOM 631 O O . VAL A 1 78 ? -2.800 2.084 -4.941 1.00 95.62 78 VAL A O 1
ATOM 634 N N . VAL A 1 79 ? -1.044 0.684 -4.977 1.00 94.62 79 VAL A N 1
ATOM 635 C CA . VAL A 1 79 ? -0.070 1.681 -5.439 1.00 94.62 79 VAL A CA 1
ATOM 636 C C . VAL A 1 79 ? 0.253 1.418 -6.903 1.00 94.62 79 VAL A C 1
ATOM 638 O O . VAL A 1 79 ? 0.975 0.470 -7.209 1.00 94.62 79 VAL A O 1
ATOM 641 N N . ALA A 1 80 ? -0.254 2.290 -7.770 1.00 92.12 80 ALA A N 1
ATOM 642 C CA . ALA A 1 80 ? 0.191 2.423 -9.152 1.00 92.12 80 ALA A CA 1
ATOM 643 C C . ALA A 1 80 ? 1.304 3.480 -9.247 1.00 92.12 80 ALA A C 1
ATOM 645 O O . ALA A 1 80 ? 1.354 4.428 -8.452 1.00 92.12 80 ALA A O 1
ATOM 646 N N . ILE A 1 81 ? 2.212 3.308 -10.200 1.00 90.88 81 ILE A N 1
ATOM 647 C CA . ILE A 1 81 ? 3.395 4.142 -10.391 1.00 90.88 81 ILE A CA 1
ATOM 648 C C . ILE A 1 81 ? 3.312 4.824 -11.750 1.00 90.88 81 ILE A C 1
ATOM 650 O O . ILE A 1 81 ? 3.386 4.170 -12.781 1.00 90.88 81 ILE A O 1
ATOM 654 N N . ALA A 1 82 ? 3.229 6.152 -11.739 1.00 90.44 82 ALA A N 1
ATOM 655 C CA . ALA A 1 82 ? 3.498 6.964 -12.918 1.00 90.44 82 ALA A CA 1
ATOM 656 C C . ALA A 1 82 ? 5.002 7.291 -12.952 1.00 90.44 82 ALA A C 1
ATOM 658 O O . ALA A 1 82 ? 5.508 7.970 -12.052 1.00 90.44 82 ALA A O 1
ATOM 659 N N . GLY A 1 83 ? 5.719 6.755 -13.937 1.00 87.88 83 GLY A N 1
ATOM 660 C CA . GLY A 1 83 ? 7.161 6.866 -14.104 1.00 87.88 83 GLY A CA 1
ATOM 661 C C . GLY A 1 83 ? 7.932 5.871 -13.242 1.00 87.88 83 GLY A C 1
ATOM 662 O O . GLY A 1 83 ? 8.592 6.249 -12.268 1.00 87.88 83 GLY A O 1
ATOM 663 N N . GLN A 1 84 ? 7.865 4.581 -13.578 1.00 84.81 84 GLN A N 1
ATOM 664 C CA . GLN A 1 84 ? 8.558 3.549 -12.812 1.00 84.81 84 GLN A CA 1
ATOM 665 C C . GLN A 1 84 ? 10.083 3.682 -12.892 1.00 84.81 84 GLN A C 1
ATOM 667 O O . GLN A 1 84 ? 10.661 3.978 -13.934 1.00 84.81 84 GLN A O 1
ATOM 672 N N . THR A 1 85 ? 10.776 3.407 -11.784 1.00 86.62 85 THR A N 1
ATOM 673 C CA . THR A 1 85 ? 12.221 3.677 -11.661 1.00 86.62 85 THR A CA 1
ATOM 674 C C . THR A 1 85 ? 13.113 2.835 -12.572 1.00 86.62 85 THR A C 1
ATOM 676 O O . THR A 1 85 ? 14.283 3.169 -12.731 1.00 86.62 85 THR A O 1
ATOM 679 N N . PHE A 1 86 ? 12.600 1.728 -13.117 1.00 82.75 86 PHE A N 1
ATOM 680 C CA . PHE A 1 86 ? 13.377 0.793 -13.934 1.00 82.75 86 PHE A CA 1
ATOM 681 C C . PHE A 1 86 ? 13.282 1.080 -15.436 1.00 82.75 86 PHE A C 1
ATOM 683 O O . PHE A 1 86 ? 14.296 0.993 -16.122 1.00 82.75 86 PHE A O 1
ATOM 690 N N . THR A 1 87 ? 12.090 1.421 -15.935 1.00 85.88 87 THR A N 1
ATOM 691 C CA . THR A 1 87 ? 11.821 1.607 -17.375 1.00 85.88 87 THR A CA 1
ATOM 692 C C . THR A 1 87 ? 11.300 3.003 -17.727 1.00 85.88 87 THR A C 1
ATOM 694 O O . THR A 1 87 ? 11.350 3.388 -18.890 1.00 85.88 87 THR A O 1
ATOM 697 N N . GLY A 1 88 ? 10.838 3.785 -16.746 1.00 86.81 88 GLY A N 1
ATOM 698 C CA . GLY A 1 88 ? 10.192 5.084 -16.958 1.00 86.81 88 GLY A CA 1
ATOM 699 C C . GLY A 1 88 ? 8.730 4.997 -17.404 1.00 86.81 88 GLY A C 1
ATOM 700 O O . GLY A 1 88 ? 8.107 6.037 -17.581 1.00 86.81 88 GLY A O 1
ATOM 701 N N . GLU A 1 89 ? 8.189 3.791 -17.576 1.00 87.25 89 GLU A N 1
ATOM 702 C CA . GLU A 1 89 ? 6.802 3.566 -17.992 1.00 87.25 89 GLU A CA 1
ATOM 703 C C . GLU A 1 89 ? 5.806 3.888 -16.871 1.00 87.25 89 GLU A C 1
ATOM 705 O O . GLU A 1 89 ? 6.132 3.808 -15.682 1.00 87.25 89 GLU A O 1
ATOM 710 N N . ASP A 1 90 ? 4.579 4.213 -17.262 1.00 87.81 90 ASP A N 1
ATOM 711 C CA . ASP A 1 90 ? 3.454 4.375 -16.348 1.00 87.81 90 ASP A CA 1
ATOM 712 C C . ASP A 1 90 ? 2.705 3.045 -16.199 1.00 87.81 90 ASP A C 1
ATOM 714 O O . ASP A 1 90 ? 2.502 2.319 -17.176 1.00 87.81 90 ASP A O 1
ATOM 718 N N . ASP A 1 91 ? 2.272 2.733 -14.979 1.00 85.12 91 ASP A N 1
ATOM 719 C CA . ASP A 1 91 ? 1.232 1.729 -14.763 1.00 85.12 91 ASP A CA 1
ATOM 720 C C . ASP A 1 91 ? -0.089 2.204 -15.400 1.00 85.12 91 ASP A C 1
ATOM 722 O O . ASP A 1 91 ? -0.360 3.407 -15.481 1.00 85.12 91 ASP A O 1
ATOM 726 N N . ASP A 1 92 ? -0.941 1.264 -15.814 1.00 84.12 92 ASP A N 1
ATOM 727 C CA . ASP A 1 92 ? -2.277 1.596 -16.313 1.00 84.12 92 ASP A CA 1
ATOM 728 C C . ASP A 1 92 ? -3.194 1.975 -15.139 1.00 84.12 92 ASP A C 1
ATOM 730 O O . ASP A 1 92 ? -3.702 1.124 -14.407 1.00 84.12 92 ASP A O 1
ATOM 734 N N . ILE A 1 93 ? -3.336 3.283 -14.909 1.00 81.06 93 ILE A N 1
ATOM 735 C CA . ILE A 1 93 ? -4.078 3.844 -13.770 1.00 81.06 93 ILE A CA 1
ATOM 736 C C . ILE A 1 93 ? -5.579 3.959 -14.063 1.00 81.06 93 ILE A C 1
ATOM 738 O O . ILE A 1 93 ? -6.376 3.961 -13.123 1.00 81.06 93 ILE A O 1
ATOM 742 N N . GLN A 1 94 ? -5.970 4.130 -15.329 1.00 75.00 94 GLN A N 1
ATOM 743 C CA . GLN A 1 94 ? -7.356 4.455 -15.673 1.00 75.00 94 GLN A CA 1
ATOM 744 C C . GLN A 1 94 ? -8.231 3.210 -15.802 1.00 75.00 94 GLN A C 1
ATOM 746 O O . GLN A 1 94 ? -9.357 3.257 -15.301 1.00 75.00 94 GLN A O 1
ATOM 751 N N . GLY A 1 95 ? -7.696 2.114 -16.358 1.00 55.81 95 GLY A N 1
ATOM 752 C CA . GLY A 1 95 ? -8.488 0.926 -16.688 1.00 55.81 95 GLY A CA 1
ATOM 753 C C . GLY A 1 95 ? -9.46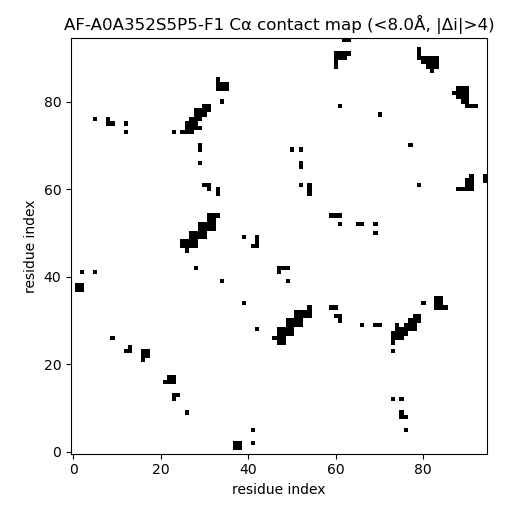6 1.150 -17.838 1.00 55.81 95 GLY A C 1
ATOM 754 O O . GLY A 1 95 ? -10.074 2.241 -17.933 1.00 55.81 95 GLY A O 1
#

Foldseek 3Di:
DVLVVVVVLLVVLQVVCVVVVHDSQAAAEEEEPLDDCVVVVSCVVVVHHYHYQYADVVGRADDPVSCVVPDDSRYSYYDWDCQGPPPGHGHPPPD

pLDDT: mean 92.08, std 7.58, range [55.81, 98.56]

Solvent-accessible surface area (backbone atoms only — not comparable to full-atom values): 5703 Å² total; per-residue (Å²): 112,68,64,61,56,53,48,52,33,48,52,53,44,32,52,54,27,51,76,70,74,42,89,63,80,71,41,27,39,36,33,42,66,66,59,61,66,70,54,62,48,40,29,66,77,63,71,28,48,79,40,68,43,83,61,49,92,98,42,81,51,51,51,73,83,67,40,73,84,68,61,56,98,43,47,43,49,72,58,78,43,81,52,30,88,87,81,56,50,57,31,64,79,80,122